Protein AF-R5TKH7-F1 (afdb_monomer_lite)

Radius of gyration: 14.98 Å; chains: 1; bounding box: 33×26×36 Å

pLDDT: mean 91.22, std 5.06, range [61.0, 97.19]

Secondary structure (DSSP, 8-state):
-HHHHHHHTT--HHHHHHHHTS-HHHHHHHHHHHTTS-HHHHHHHHHHHHHHHHHHHTTSS-HHHHHHHHHHHHT-

Sequence (76 aa):
MQLREMAGGGFDYKSMASKVGVPEFAVRKYTGQARAFDSLRLEEIMRECVQTEENIKTGQMGDQLAVELLIISTMQ

Foldseek 3Di:
DLLCVCVVVVHDLVRVCVVVVHDSVVSVVVNVVCVVDDPVLVVVLVVLVVVLVVCCVVVVDPPVVSVVVSVVVSVD

Structure (mmCIF, N/CA/C/O backbone):
data_AF-R5TKH7-F1
#
_entry.id   AF-R5TKH7-F1
#
loop_
_atom_site.group_PDB
_atom_site.id
_atom_site.type_symbol
_atom_site.label_atom_id
_atom_site.label_alt_id
_atom_site.label_comp_id
_atom_site.label_asym_id
_atom_site.label_entity_id
_atom_site.label_seq_id
_atom_site.pdbx_PDB_ins_code
_atom_site.Cartn_x
_atom_site.Cartn_y
_atom_site.Cartn_z
_atom_site.occupancy
_atom_site.B_iso_or_equiv
_atom_site.auth_seq_id
_atom_site.auth_comp_id
_atom_site.auth_asym_id
_atom_site.auth_atom_id
_atom_site.pdbx_PDB_model_num
ATOM 1 N N . MET A 1 1 ? 2.713 -0.547 -2.031 1.00 82.38 1 MET A N 1
ATOM 2 C CA . MET A 1 1 ? 4.144 -0.850 -1.786 1.00 82.38 1 MET A CA 1
ATOM 3 C C . MET A 1 1 ? 4.805 -1.646 -2.909 1.00 82.38 1 MET A C 1
ATOM 5 O O . MET A 1 1 ? 5.682 -1.088 -3.551 1.00 82.38 1 MET A O 1
ATOM 9 N N . GLN A 1 2 ? 4.367 -2.873 -3.224 1.00 89.31 2 GLN A N 1
ATOM 10 C CA . GLN A 1 2 ? 5.058 -3.767 -4.181 1.00 89.31 2 GLN A CA 1
ATOM 11 C C . GLN A 1 2 ? 5.456 -3.125 -5.523 1.00 89.31 2 GLN A C 1
ATOM 13 O O . GLN A 1 2 ? 6.608 -3.208 -5.933 1.00 89.31 2 GLN A O 1
ATOM 18 N N . LEU A 1 3 ? 4.533 -2.439 -6.205 1.00 90.75 3 LEU A N 1
ATOM 19 C CA . LEU A 1 3 ? 4.833 -1.822 -7.505 1.00 90.75 3 LEU A CA 1
ATOM 20 C C . LEU A 1 3 ? 5.856 -0.678 -7.423 1.00 90.75 3 LEU A C 1
ATOM 22 O O . LEU A 1 3 ? 6.570 -0.442 -8.394 1.00 90.75 3 LEU A O 1
ATOM 26 N N . ARG A 1 4 ? 5.948 0.013 -6.278 1.00 89.00 4 ARG A N 1
ATOM 27 C CA . ARG A 1 4 ? 6.949 1.062 -6.029 1.00 89.00 4 ARG A CA 1
ATOM 28 C C . ARG A 1 4 ? 8.338 0.451 -5.874 1.00 89.00 4 ARG A C 1
ATOM 30 O O . ARG A 1 4 ? 9.277 0.912 -6.510 1.00 89.00 4 ARG A O 1
ATOM 37 N N . GLU A 1 5 ? 8.448 -0.601 -5.069 1.00 89.88 5 GLU A N 1
ATOM 38 C CA . GLU A 1 5 ? 9.707 -1.313 -4.827 1.00 89.88 5 GLU A CA 1
ATOM 39 C C . GLU A 1 5 ? 10.233 -1.971 -6.101 1.00 89.88 5 GLU A C 1
ATOM 41 O O . GLU A 1 5 ? 11.399 -1.809 -6.443 1.00 89.88 5 GLU A O 1
ATOM 46 N N . MET A 1 6 ? 9.361 -2.647 -6.854 1.00 90.25 6 MET A N 1
ATOM 47 C CA . MET A 1 6 ? 9.738 -3.263 -8.126 1.00 90.25 6 MET A CA 1
ATOM 48 C C . MET A 1 6 ? 10.170 -2.223 -9.165 1.00 90.25 6 MET A C 1
ATOM 50 O O . MET A 1 6 ? 11.162 -2.434 -9.858 1.00 90.25 6 MET A O 1
ATOM 54 N N . ALA A 1 7 ? 9.475 -1.084 -9.248 1.00 87.25 7 ALA A N 1
ATOM 55 C CA . ALA A 1 7 ? 9.891 0.006 -10.128 1.00 87.25 7 ALA A CA 1
ATOM 56 C C . ALA A 1 7 ? 11.246 0.600 -9.701 1.00 87.25 7 ALA A C 1
ATOM 58 O O . ALA A 1 7 ? 12.094 0.853 -10.553 1.00 87.25 7 ALA A O 1
ATOM 59 N N . GLY A 1 8 ? 11.477 0.782 -8.394 1.00 86.12 8 GLY A N 1
ATOM 60 C CA . GLY A 1 8 ? 12.765 1.230 -7.851 1.00 86.12 8 GLY A CA 1
ATOM 61 C C . GLY A 1 8 ? 13.901 0.224 -8.071 1.00 86.12 8 GLY A C 1
ATOM 62 O O . GLY A 1 8 ? 15.044 0.622 -8.264 1.00 86.12 8 GLY A O 1
ATOM 63 N N . GLY A 1 9 ? 13.579 -1.071 -8.107 1.00 88.31 9 GLY A N 1
ATOM 64 C CA . GLY A 1 9 ? 14.502 -2.162 -8.424 1.00 88.31 9 GLY A CA 1
ATOM 65 C C . GLY A 1 9 ? 14.745 -2.393 -9.921 1.00 88.31 9 GLY A C 1
ATOM 66 O O . GLY A 1 9 ? 15.420 -3.357 -10.268 1.00 88.31 9 GLY A O 1
ATOM 67 N N . GLY A 1 10 ? 14.192 -1.556 -10.808 1.00 88.69 10 GLY A N 1
ATOM 68 C CA . GLY A 1 10 ? 14.450 -1.614 -12.252 1.00 88.69 10 GLY A CA 1
ATOM 69 C C . GLY A 1 10 ? 13.680 -2.693 -13.022 1.00 88.69 10 GLY A C 1
ATOM 70 O O . GLY A 1 10 ? 14.066 -3.030 -14.140 1.00 88.69 10 GLY A O 1
ATOM 71 N N . PHE A 1 11 ? 12.602 -3.245 -12.459 1.00 91.06 11 PHE A N 1
ATOM 72 C CA . PHE A 1 11 ? 11.764 -4.219 -13.163 1.00 91.06 11 PHE A CA 1
ATOM 73 C C . PHE A 1 11 ? 10.987 -3.549 -14.306 1.00 91.06 11 PHE A C 1
ATOM 75 O O . PHE A 1 11 ? 10.473 -2.440 -14.157 1.00 91.06 11 PHE A O 1
ATOM 82 N N . ASP A 1 12 ? 10.842 -4.249 -15.433 1.00 93.19 12 ASP A N 1
ATOM 83 C CA . ASP A 1 12 ? 9.951 -3.813 -16.509 1.00 93.19 12 ASP A CA 1
ATOM 84 C C . ASP A 1 12 ? 8.469 -4.103 -16.192 1.00 93.19 12 ASP A C 1
ATOM 86 O O . ASP A 1 12 ? 8.123 -4.949 -15.358 1.00 93.19 12 ASP A O 1
ATOM 90 N N . TYR A 1 13 ? 7.560 -3.403 -16.881 1.00 91.31 13 TYR A N 1
ATOM 91 C CA . TYR A 1 13 ? 6.119 -3.521 -16.632 1.00 91.31 13 TYR A CA 1
ATOM 92 C C . TYR A 1 13 ? 5.560 -4.924 -16.898 1.00 91.31 13 TYR A C 1
ATOM 94 O O . TYR A 1 13 ? 4.610 -5.335 -16.231 1.00 91.31 13 TYR A O 1
ATOM 102 N N . LYS A 1 14 ? 6.151 -5.677 -17.831 1.00 92.50 14 LYS A N 1
ATOM 103 C CA . LYS A 1 14 ? 5.713 -7.035 -18.180 1.00 92.50 14 LYS A CA 1
ATOM 104 C C . LYS A 1 14 ? 6.030 -8.021 -17.053 1.00 92.50 14 LYS A C 1
ATOM 106 O O . LYS A 1 14 ? 5.184 -8.826 -16.662 1.00 92.50 14 LYS A O 1
ATOM 111 N N . SER A 1 15 ? 7.228 -7.918 -16.493 1.00 92.50 15 SER A N 1
ATOM 112 C CA . SER A 1 15 ? 7.698 -8.703 -15.354 1.00 92.50 15 SER A CA 1
ATOM 113 C C . SER A 1 15 ? 6.916 -8.351 -14.089 1.00 92.50 15 SER A C 1
ATOM 115 O O . SER A 1 15 ? 6.531 -9.239 -13.328 1.00 92.50 15 SER A O 1
ATOM 117 N N . MET A 1 16 ? 6.609 -7.064 -13.892 1.00 93.69 16 MET A N 1
ATOM 118 C CA . MET A 1 16 ? 5.743 -6.594 -12.805 1.00 93.69 16 MET A CA 1
ATOM 119 C C . MET A 1 16 ? 4.317 -7.149 -12.913 1.00 93.69 16 MET A C 1
ATOM 121 O O . MET A 1 16 ? 3.793 -7.653 -11.923 1.00 93.69 16 MET A O 1
ATOM 125 N N . ALA A 1 17 ? 3.711 -7.119 -14.104 1.00 93.81 17 ALA A N 1
ATOM 126 C CA . ALA A 1 17 ? 2.364 -7.646 -14.343 1.00 93.81 17 ALA A CA 1
ATOM 127 C C . ALA A 1 17 ? 2.259 -9.138 -14.010 1.00 93.81 17 ALA A C 1
ATOM 129 O O . ALA A 1 17 ? 1.348 -9.551 -13.294 1.00 93.81 17 ALA A O 1
ATOM 130 N N . SER A 1 18 ? 3.239 -9.928 -14.459 1.00 93.00 18 SER A N 1
ATOM 131 C CA . SER A 1 18 ? 3.322 -11.360 -14.154 1.00 93.00 18 SER A CA 1
ATOM 132 C C . SER A 1 18 ? 3.421 -11.628 -12.647 1.00 93.00 18 SER A C 1
ATOM 134 O O . SER A 1 18 ? 2.756 -12.517 -12.124 1.00 93.00 18 SER A O 1
ATOM 136 N N . LYS A 1 19 ? 4.213 -10.824 -11.924 1.00 92.19 19 LYS A N 1
ATOM 137 C CA . LYS A 1 19 ? 4.473 -11.039 -10.495 1.00 92.19 19 LYS A CA 1
ATOM 138 C C . LYS A 1 19 ? 3.335 -10.583 -9.580 1.00 92.19 19 LYS A C 1
ATOM 140 O O . LYS A 1 19 ? 3.112 -11.205 -8.549 1.00 92.19 19 LYS A O 1
ATOM 145 N N . VAL A 1 20 ? 2.639 -9.504 -9.941 1.00 91.00 20 VAL A N 1
ATOM 146 C CA . VAL A 1 20 ? 1.537 -8.929 -9.143 1.00 91.00 20 VAL A CA 1
ATOM 147 C C . VAL A 1 20 ? 0.173 -9.502 -9.555 1.00 91.00 20 VAL A C 1
ATOM 149 O O . VAL A 1 20 ? -0.805 -9.344 -8.832 1.00 91.00 20 VAL A O 1
ATOM 152 N N . GLY A 1 21 ? 0.092 -10.199 -10.692 1.00 91.94 21 GLY A N 1
ATOM 153 C CA . GLY A 1 21 ? -1.138 -10.855 -11.143 1.00 91.94 21 GLY A CA 1
ATOM 154 C C . GLY A 1 21 ? -2.199 -9.886 -11.670 1.00 91.94 21 GLY A C 1
ATOM 155 O O . GLY A 1 21 ? -3.381 -10.216 -11.679 1.00 91.94 21 GLY A O 1
ATOM 156 N N . VAL A 1 22 ? -1.793 -8.691 -12.111 1.00 91.94 22 VAL A N 1
ATOM 157 C CA . VAL A 1 22 ? -2.692 -7.678 -12.688 1.00 91.94 22 VAL A CA 1
ATOM 158 C C . VAL A 1 22 ? -2.272 -7.321 -14.117 1.00 91.94 22 VAL A C 1
ATOM 160 O O . VAL A 1 22 ? -1.083 -7.389 -14.438 1.00 91.94 22 VAL A O 1
ATOM 163 N N . PRO A 1 23 ? -3.211 -6.913 -14.992 1.00 93.25 23 PRO A N 1
ATOM 164 C CA . PRO A 1 23 ? -2.888 -6.529 -16.363 1.00 93.25 23 PRO A CA 1
ATOM 165 C C . PRO A 1 23 ? -1.862 -5.391 -16.447 1.00 93.25 23 PRO A C 1
ATOM 167 O O . PRO A 1 23 ? -1.855 -4.480 -15.619 1.00 93.25 23 PRO A O 1
ATOM 170 N N . GLU A 1 24 ? -1.048 -5.377 -17.506 1.00 92.12 24 GLU A N 1
ATOM 171 C CA . GLU A 1 24 ? 0.040 -4.399 -17.664 1.00 92.12 24 GLU A CA 1
ATOM 172 C C . GLU A 1 24 ? -0.449 -2.938 -17.652 1.00 92.12 24 GLU A C 1
ATOM 174 O O . GLU A 1 24 ? 0.207 -2.062 -17.088 1.00 92.12 24 GLU A O 1
ATOM 179 N N . PHE A 1 25 ? -1.630 -2.651 -18.211 1.00 93.75 25 PHE A N 1
ATOM 180 C CA . PHE A 1 25 ? -2.188 -1.294 -18.169 1.00 93.75 25 PHE A CA 1
ATOM 181 C C . PHE A 1 25 ? -2.479 -0.832 -16.728 1.00 93.75 25 PHE A C 1
ATOM 183 O O . PHE A 1 25 ? -2.288 0.342 -16.405 1.00 93.75 25 PHE A O 1
ATOM 190 N N . ALA A 1 26 ? -2.903 -1.753 -15.855 1.00 94.38 26 ALA A N 1
ATOM 191 C CA . ALA A 1 26 ? -3.160 -1.480 -14.448 1.00 94.38 26 ALA A CA 1
ATOM 192 C C . ALA A 1 26 ? -1.839 -1.259 -13.702 1.00 94.38 26 ALA A C 1
ATOM 194 O O . ALA A 1 26 ? -1.717 -0.275 -12.978 1.00 94.38 26 ALA A O 1
ATOM 195 N N . VAL A 1 27 ? -0.818 -2.084 -13.977 1.00 94.56 27 VAL A N 1
ATOM 196 C CA . VAL A 1 27 ? 0.552 -1.881 -13.471 1.00 94.56 27 VAL A CA 1
ATOM 197 C C . VAL A 1 27 ? 1.039 -0.471 -13.783 1.00 94.56 27 VAL A C 1
ATOM 199 O O . VAL A 1 27 ? 1.432 0.248 -12.872 1.00 94.56 27 VAL A O 1
ATOM 202 N N . ARG A 1 28 ? 0.960 -0.033 -15.045 1.00 93.19 28 ARG A N 1
ATOM 203 C CA . ARG A 1 28 ? 1.404 1.312 -15.449 1.00 93.19 28 ARG A CA 1
ATOM 204 C C . ARG A 1 28 ? 0.678 2.412 -14.672 1.00 93.19 28 ARG A C 1
ATOM 206 O O . ARG A 1 28 ? 1.322 3.340 -14.181 1.00 93.19 28 ARG A O 1
ATOM 213 N N . LYS A 1 29 ? -0.646 2.294 -14.524 1.00 93.38 29 LYS A N 1
ATOM 214 C CA . LYS A 1 29 ? -1.466 3.251 -13.766 1.00 93.38 29 LYS A CA 1
ATOM 215 C C . LYS A 1 29 ? -1.066 3.292 -12.290 1.00 93.38 29 LYS A C 1
ATOM 217 O O . LYS A 1 29 ? -0.801 4.368 -11.759 1.00 93.38 29 LYS A O 1
ATOM 222 N N . TYR A 1 30 ? -0.992 2.136 -11.640 1.00 92.19 30 TYR A N 1
ATOM 223 C CA . TYR A 1 30 ? -0.683 2.030 -10.216 1.00 92.19 30 TYR A CA 1
ATOM 224 C C . TYR A 1 30 ? 0.761 2.423 -9.907 1.00 92.19 30 TYR A C 1
ATOM 226 O O . TYR A 1 30 ? 1.004 3.077 -8.901 1.00 92.19 30 TYR A O 1
ATOM 234 N N . THR A 1 31 ? 1.721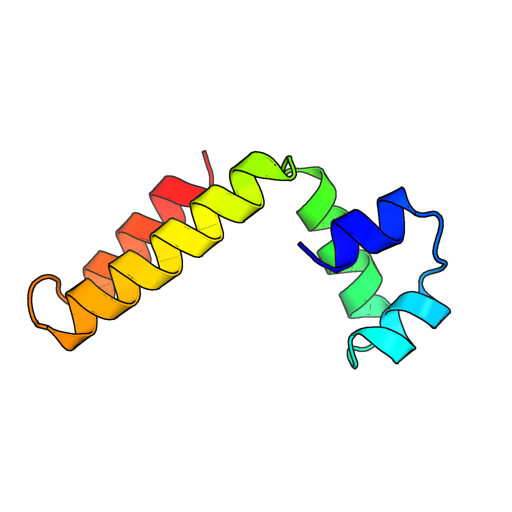 2.109 -10.781 1.00 90.38 31 THR A N 1
ATOM 235 C CA . THR A 1 31 ? 3.100 2.599 -10.659 1.00 90.38 31 THR A CA 1
ATOM 236 C C . THR A 1 31 ? 3.155 4.121 -10.787 1.00 90.38 31 THR A C 1
ATOM 238 O O . THR A 1 31 ? 3.888 4.757 -10.036 1.00 90.38 31 THR A O 1
ATOM 241 N N . GLY A 1 32 ? 2.363 4.720 -11.684 1.00 90.56 32 GLY A N 1
ATOM 242 C CA . GLY A 1 32 ? 2.224 6.175 -11.777 1.00 90.56 32 GLY A CA 1
ATOM 243 C C . GLY A 1 32 ? 1.693 6.800 -10.485 1.00 90.56 32 GLY A C 1
ATOM 244 O O . GLY A 1 32 ? 2.281 7.752 -9.984 1.00 90.56 32 GLY A O 1
ATOM 245 N N . GLN A 1 33 ? 0.639 6.222 -9.905 1.00 88.06 33 GLN A N 1
ATOM 246 C CA . GLN A 1 33 ? 0.077 6.664 -8.623 1.00 88.06 33 GLN A CA 1
ATOM 247 C C . GLN A 1 33 ? 1.064 6.476 -7.464 1.00 88.06 33 GLN A C 1
ATOM 249 O O . GLN A 1 33 ? 1.243 7.373 -6.648 1.00 88.06 33 GLN A O 1
ATOM 254 N N . ALA A 1 34 ? 1.766 5.344 -7.423 1.00 87.38 34 ALA A N 1
ATOM 255 C CA . ALA A 1 34 ? 2.713 5.016 -6.364 1.00 87.38 34 ALA A CA 1
ATOM 256 C C . ALA A 1 34 ? 3.932 5.954 -6.312 1.00 87.38 34 ALA A C 1
ATOM 258 O O . ALA A 1 34 ? 4.607 5.994 -5.289 1.00 87.38 34 ALA A O 1
ATOM 259 N N . ARG A 1 35 ? 4.219 6.710 -7.384 1.00 83.75 35 ARG A N 1
ATOM 260 C CA . ARG A 1 35 ? 5.279 7.735 -7.392 1.00 83.75 35 ARG A CA 1
ATOM 261 C C . ARG A 1 35 ? 4.943 8.962 -6.550 1.00 83.75 35 ARG A C 1
ATOM 263 O O . ARG A 1 35 ? 5.867 9.646 -6.132 1.00 83.75 35 ARG A O 1
ATOM 270 N N . ALA A 1 36 ? 3.660 9.239 -6.316 1.00 85.88 36 ALA A N 1
ATOM 271 C CA . ALA A 1 36 ? 3.233 10.355 -5.475 1.00 85.88 36 ALA A CA 1
ATOM 272 C C . ALA A 1 36 ? 3.465 10.095 -3.976 1.00 85.88 36 ALA A C 1
ATOM 274 O O . ALA A 1 36 ? 3.380 11.024 -3.184 1.00 85.88 36 ALA A O 1
ATOM 275 N N . PHE A 1 37 ? 3.780 8.853 -3.596 1.00 84.88 37 PHE A N 1
ATOM 276 C CA . PHE A 1 37 ? 3.969 8.445 -2.210 1.00 84.88 37 PHE A CA 1
ATOM 277 C C . PHE A 1 37 ? 5.403 7.970 -1.974 1.00 84.88 37 PHE A C 1
ATOM 279 O O . PHE A 1 37 ? 5.999 7.261 -2.799 1.00 84.88 37 PHE A O 1
ATOM 286 N N . ASP A 1 38 ? 5.968 8.321 -0.824 1.00 87.25 38 ASP A N 1
ATOM 287 C CA . ASP A 1 38 ? 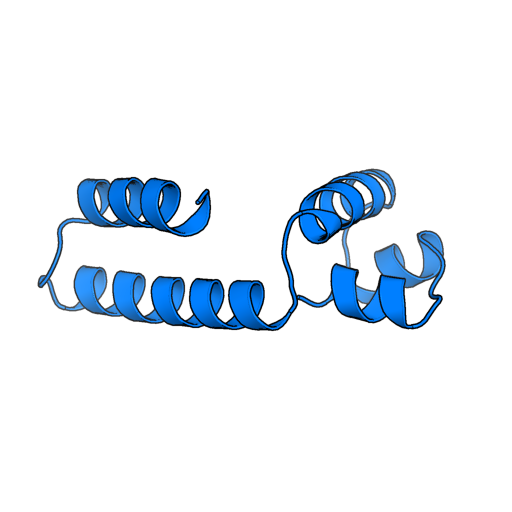7.200 7.700 -0.356 1.00 87.25 38 ASP A CA 1
ATOM 288 C C . ASP A 1 38 ? 6.925 6.310 0.269 1.00 87.25 38 ASP A C 1
ATOM 290 O O . ASP A 1 38 ? 5.779 5.902 0.470 1.00 87.25 38 ASP A O 1
ATOM 294 N N . SER A 1 39 ? 7.975 5.508 0.487 1.00 86.38 39 SER A N 1
ATOM 295 C CA . SER A 1 39 ? 7.791 4.153 1.038 1.00 86.38 39 SER A CA 1
ATOM 296 C C . SER A 1 39 ? 7.296 4.175 2.480 1.00 86.38 39 SER A C 1
ATOM 298 O O . SER A 1 39 ? 6.521 3.296 2.839 1.00 86.38 39 SER A O 1
ATOM 300 N N . LEU A 1 40 ? 7.739 5.149 3.280 1.00 89.69 40 LEU A N 1
ATOM 301 C CA . LEU A 1 40 ? 7.374 5.256 4.693 1.00 89.69 40 LEU A CA 1
ATOM 302 C C . LEU A 1 40 ? 5.889 5.599 4.828 1.00 89.69 40 LEU A C 1
ATOM 304 O O . LEU A 1 40 ? 5.157 4.908 5.525 1.00 89.69 40 LEU A O 1
ATOM 308 N N . ARG A 1 41 ? 5.410 6.560 4.043 1.00 89.88 41 ARG A N 1
ATOM 309 C CA . ARG A 1 41 ? 4.011 6.959 3.960 1.00 89.88 41 ARG A CA 1
ATOM 310 C C . ARG A 1 41 ? 3.121 5.812 3.518 1.00 89.88 41 ARG A C 1
ATOM 312 O O . ARG A 1 41 ? 2.064 5.605 4.094 1.00 89.88 41 ARG A O 1
ATOM 319 N N . LEU A 1 42 ? 3.538 5.018 2.529 1.00 89.69 42 LEU A N 1
ATOM 320 C CA . LEU A 1 42 ? 2.782 3.817 2.151 1.00 89.69 42 LEU A CA 1
ATOM 321 C C . LEU A 1 42 ? 2.692 2.790 3.292 1.00 89.69 42 LEU A C 1
ATOM 323 O O . LEU A 1 42 ? 1.722 2.034 3.336 1.00 89.69 42 LEU A O 1
ATOM 327 N N . GLU A 1 43 ? 3.685 2.737 4.181 1.00 92.25 43 GLU A N 1
ATOM 328 C CA . GLU A 1 43 ? 3.677 1.860 5.354 1.00 92.25 43 GLU A CA 1
ATOM 329 C C . GLU A 1 43 ? 2.713 2.382 6.417 1.00 92.25 43 GLU A C 1
ATOM 331 O O . GLU A 1 43 ? 1.901 1.626 6.944 1.00 92.25 4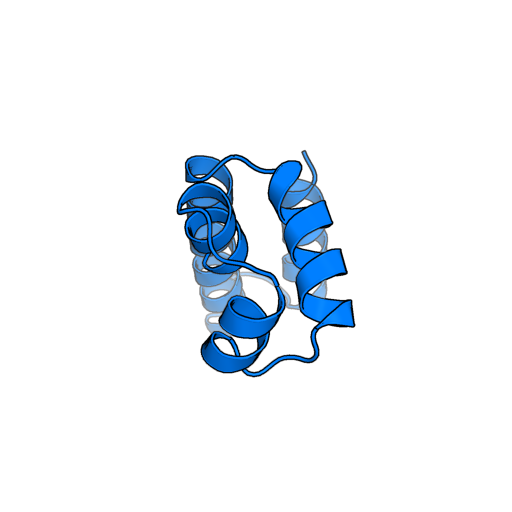3 GLU A O 1
ATOM 336 N N . GLU A 1 44 ? 2.772 3.682 6.694 1.00 92.69 44 GLU A N 1
ATOM 337 C CA . GLU A 1 44 ? 1.866 4.373 7.610 1.00 92.69 44 GLU A CA 1
ATO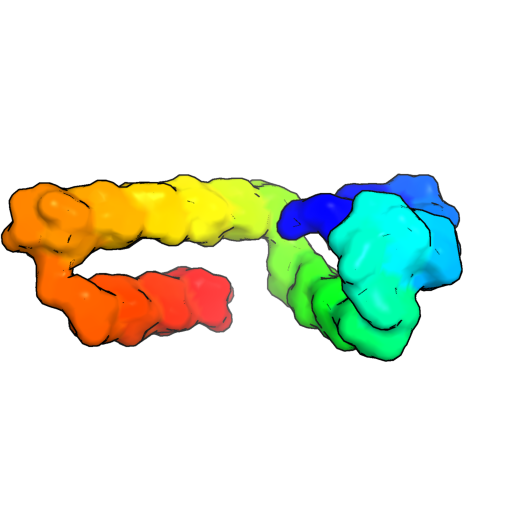M 338 C C . GLU A 1 44 ? 0.414 4.219 7.164 1.00 92.69 44 GLU A C 1
ATOM 340 O O . GLU A 1 44 ? -0.413 3.763 7.946 1.00 92.69 44 GLU A O 1
ATOM 345 N N . ILE A 1 45 ? 0.126 4.464 5.882 1.00 92.69 45 ILE A N 1
ATOM 346 C CA . ILE A 1 45 ? -1.206 4.274 5.296 1.00 92.69 45 ILE A CA 1
ATOM 347 C C . ILE A 1 45 ? -1.685 2.826 5.493 1.00 92.69 45 ILE A C 1
ATOM 349 O O . ILE A 1 45 ? -2.839 2.599 5.844 1.00 92.69 45 ILE A O 1
ATOM 353 N N . MET A 1 46 ? -0.816 1.825 5.312 1.00 93.12 46 MET A N 1
ATOM 354 C CA . MET A 1 46 ? -1.177 0.421 5.564 1.00 93.12 46 MET A CA 1
ATOM 355 C C . MET A 1 46 ? -1.510 0.167 7.039 1.00 93.12 46 MET A C 1
ATOM 357 O O . MET A 1 46 ? -2.458 -0.562 7.331 1.00 93.12 46 MET A O 1
ATOM 361 N N . ARG A 1 47 ? -0.764 0.769 7.971 1.00 94.88 47 ARG A N 1
ATOM 362 C CA . ARG A 1 47 ? -1.036 0.668 9.414 1.00 94.88 47 ARG A CA 1
ATOM 363 C C . ARG A 1 47 ? -2.353 1.350 9.783 1.00 94.88 47 ARG A C 1
ATOM 365 O O . ARG A 1 47 ? -3.137 0.768 10.527 1.00 94.88 47 ARG A O 1
ATOM 372 N N . GLU A 1 48 ? -2.621 2.527 9.220 1.00 94.38 48 GLU A N 1
ATOM 373 C CA . GLU A 1 48 ? -3.894 3.240 9.369 1.00 94.38 48 GLU A CA 1
ATOM 374 C C . GLU A 1 48 ? -5.066 2.390 8.860 1.00 94.38 48 GLU A C 1
ATOM 376 O O . GLU A 1 48 ? -6.058 2.244 9.568 1.00 94.38 48 GLU A O 1
ATOM 381 N N . CYS A 1 49 ? -4.940 1.749 7.691 1.00 95.12 49 CYS A N 1
ATOM 382 C CA . CYS A 1 49 ? -5.968 0.846 7.166 1.00 95.12 49 CYS A CA 1
ATOM 383 C C . CYS A 1 49 ? -6.302 -0.290 8.145 1.00 95.12 49 CYS A C 1
ATOM 385 O O . CYS A 1 49 ? -7.478 -0.552 8.393 1.00 95.12 49 CYS A O 1
ATOM 387 N N . VAL A 1 50 ? -5.281 -0.947 8.710 1.00 96.25 50 VAL A N 1
ATOM 388 C CA . VAL A 1 50 ? -5.471 -2.051 9.667 1.00 96.25 50 VAL A CA 1
ATOM 389 C C . VAL A 1 50 ? -6.161 -1.558 10.938 1.00 96.25 50 VAL A C 1
ATOM 391 O O . VAL A 1 50 ? -7.112 -2.188 11.399 1.00 96.25 50 VAL A O 1
ATOM 394 N N . GLN A 1 51 ? -5.733 -0.415 11.479 1.00 95.56 51 GLN A N 1
ATOM 395 C CA . GLN A 1 51 ? -6.350 0.149 12.679 1.00 95.56 51 GLN A CA 1
ATOM 396 C C . GLN A 1 51 ? -7.805 0.560 12.431 1.00 95.56 51 GLN A C 1
ATOM 398 O O . GLN A 1 51 ? -8.677 0.302 13.260 1.00 95.56 51 GLN A O 1
ATOM 403 N N . THR A 1 52 ? -8.086 1.181 11.285 1.00 96.25 52 THR A N 1
ATOM 404 C CA . THR A 1 52 ? -9.445 1.565 10.894 1.00 96.25 52 THR A CA 1
ATOM 405 C C . THR A 1 52 ? -10.340 0.335 10.748 1.00 96.25 52 THR A C 1
ATOM 407 O O . THR A 1 52 ? -11.461 0.337 11.254 1.00 96.25 52 THR A O 1
ATOM 410 N N . GLU A 1 53 ? -9.849 -0.744 10.133 1.00 96.12 53 GLU A N 1
ATOM 411 C CA . GLU A 1 53 ? -10.583 -2.011 10.030 1.00 96.12 53 GLU A CA 1
ATOM 412 C C . GLU A 1 53 ? -10.898 -2.616 11.411 1.00 96.12 53 GLU A C 1
ATOM 414 O O . GLU A 1 53 ? -12.019 -3.073 11.649 1.00 96.12 53 GLU A O 1
ATOM 419 N N . GLU A 1 54 ? -9.937 -2.601 12.338 1.00 97.19 54 GLU A N 1
ATOM 420 C CA . GLU A 1 54 ? -10.141 -3.072 13.711 1.00 97.19 54 GLU A CA 1
ATOM 421 C C . GLU A 1 54 ? -11.183 -2.224 14.453 1.00 97.19 54 GLU A C 1
ATOM 423 O O . GLU A 1 54 ? -12.088 -2.765 15.099 1.00 97.19 54 GLU A O 1
ATOM 428 N N . ASN A 1 55 ? -11.110 -0.899 14.321 1.00 95.94 55 ASN A N 1
ATOM 429 C CA . ASN A 1 55 ? -12.054 0.025 14.947 1.00 95.94 55 ASN A CA 1
ATOM 430 C C . ASN A 1 55 ? -13.484 -0.192 14.436 1.00 95.94 55 ASN A C 1
ATOM 432 O O . ASN A 1 55 ? -14.428 -0.138 15.224 1.00 95.94 55 ASN A O 1
ATOM 436 N N . ILE A 1 56 ? -13.641 -0.493 13.143 1.00 96.50 56 ILE A N 1
ATOM 437 C CA . ILE A 1 56 ? -14.929 -0.873 12.552 1.00 96.50 56 ILE A CA 1
ATOM 438 C C . ILE A 1 56 ? -15.429 -2.186 13.168 1.00 96.50 56 ILE A C 1
ATOM 440 O O . ILE A 1 56 ? -16.517 -2.242 13.741 1.00 96.50 56 ILE A O 1
ATOM 444 N N . LYS A 1 57 ? -14.615 -3.248 13.119 1.00 95.69 57 LYS A N 1
ATOM 445 C CA . LYS A 1 57 ? -15.012 -4.591 13.580 1.00 95.69 57 LYS A CA 1
ATOM 446 C C . LYS A 1 57 ? -15.310 -4.669 15.078 1.00 95.69 57 LYS A C 1
ATOM 448 O O . LYS A 1 57 ? -16.092 -5.519 15.497 1.00 95.69 57 LYS A O 1
ATOM 453 N N . THR A 1 58 ? -14.691 -3.805 15.879 1.00 96.94 58 THR A N 1
ATOM 454 C CA . THR A 1 58 ? -14.907 -3.724 17.334 1.00 96.94 58 THR A CA 1
ATOM 455 C C . THR A 1 58 ? -16.005 -2.732 17.729 1.00 96.94 58 THR A C 1
ATOM 457 O O . THR A 1 58 ? -16.302 -2.598 18.915 1.00 96.94 58 THR A O 1
ATOM 460 N N . GLY A 1 59 ? -16.633 -2.054 16.760 1.00 93.56 59 GLY A N 1
ATOM 461 C CA . GLY A 1 59 ? -17.705 -1.086 17.003 1.00 93.56 59 GLY A CA 1
ATOM 462 C C . GLY A 1 59 ? -17.234 0.250 17.587 1.00 93.56 59 GLY A C 1
ATOM 463 O O . GLY A 1 59 ? -18.053 1.020 18.082 1.00 93.56 59 GLY A O 1
ATOM 464 N N . GLN A 1 60 ? -15.931 0.537 17.539 1.00 93.12 60 GLN A N 1
ATOM 465 C CA . GLN A 1 60 ? -15.351 1.811 17.977 1.00 93.12 60 GLN A CA 1
ATOM 466 C C . GLN A 1 60 ? -15.565 2.935 16.953 1.00 93.12 60 GLN A C 1
ATOM 468 O O . GLN A 1 60 ? -15.498 4.112 17.304 1.00 93.12 60 GLN A O 1
ATOM 473 N N . MET A 1 61 ? -15.821 2.591 15.687 1.00 92.88 61 MET A N 1
ATOM 474 C CA . MET A 1 61 ? -16.082 3.548 14.614 1.00 92.88 61 MET A CA 1
ATOM 475 C C . MET A 1 61 ? -17.093 2.980 13.615 1.00 92.88 61 MET A C 1
ATOM 477 O O . MET A 1 61 ? -17.068 1.791 13.320 1.00 92.88 61 MET A O 1
ATOM 481 N N . GLY A 1 62 ? -17.983 3.825 13.089 1.00 94.50 62 GLY A N 1
ATOM 482 C CA . GLY A 1 62 ? -18.935 3.418 12.053 1.00 94.50 62 GLY A CA 1
ATOM 483 C C . GLY A 1 62 ? -18.284 3.329 10.671 1.00 94.50 62 GLY A C 1
ATOM 484 O O . GLY A 1 62 ? -17.534 4.227 10.291 1.00 94.50 62 GLY A O 1
ATOM 485 N N . ASP A 1 63 ? -18.622 2.288 9.912 1.00 92.94 63 ASP A N 1
ATOM 486 C CA . ASP A 1 63 ? -17.995 1.889 8.643 1.00 92.94 63 ASP A CA 1
ATOM 487 C C . ASP A 1 63 ? -17.832 3.040 7.643 1.00 92.94 63 ASP A C 1
ATOM 489 O O . ASP A 1 63 ? -16.748 3.261 7.107 1.00 92.94 63 ASP A O 1
ATOM 493 N N . GLN A 1 64 ? -18.902 3.802 7.399 1.00 95.25 64 GLN A N 1
ATOM 494 C CA . GLN A 1 64 ? -18.882 4.874 6.405 1.00 95.25 64 GLN A CA 1
ATOM 495 C C . GLN A 1 64 ? -17.951 6.020 6.822 1.00 95.25 64 GLN A C 1
ATOM 497 O O . GLN A 1 64 ? -17.079 6.418 6.052 1.00 95.25 64 GLN A O 1
ATOM 502 N N . LEU A 1 65 ? -18.096 6.509 8.058 1.00 93.81 65 LEU A N 1
ATOM 503 C CA . LEU A 1 65 ? -17.268 7.594 8.587 1.00 93.81 65 LEU A CA 1
ATOM 504 C C . LEU A 1 65 ? -15.791 7.183 8.653 1.00 93.81 65 LEU A C 1
ATOM 506 O O . LEU A 1 65 ? -14.909 7.978 8.343 1.00 93.81 65 LEU A O 1
ATOM 510 N N . ALA A 1 66 ? -15.528 5.931 9.027 1.00 94.38 66 ALA A N 1
ATOM 511 C CA . ALA A 1 66 ? -14.190 5.367 9.102 1.00 94.38 66 ALA A CA 1
ATOM 512 C C . ALA A 1 66 ? -13.464 5.410 7.751 1.00 94.38 66 ALA A C 1
ATOM 514 O O . ALA A 1 66 ? -12.317 5.853 7.669 1.00 94.38 66 ALA A O 1
ATOM 515 N N . VAL A 1 67 ? -14.148 5.005 6.678 1.00 94.19 67 VAL A N 1
ATOM 516 C CA . VAL A 1 67 ? -13.595 5.038 5.318 1.00 94.19 67 VAL A CA 1
ATOM 517 C C . VAL A 1 67 ? -13.425 6.473 4.818 1.00 94.19 67 VAL A C 1
ATOM 519 O O . VAL A 1 67 ? -12.394 6.790 4.228 1.00 94.19 67 VAL A O 1
ATOM 522 N N . GLU A 1 68 ? -14.397 7.353 5.066 1.00 94.44 68 GLU A N 1
ATOM 523 C CA . GLU A 1 68 ? -14.316 8.764 4.665 1.00 94.44 68 GLU A CA 1
ATOM 524 C C . GLU A 1 68 ? -13.108 9.466 5.307 1.00 94.44 68 GLU A C 1
ATOM 526 O O . GLU A 1 68 ? -12.337 10.131 4.609 1.00 94.44 68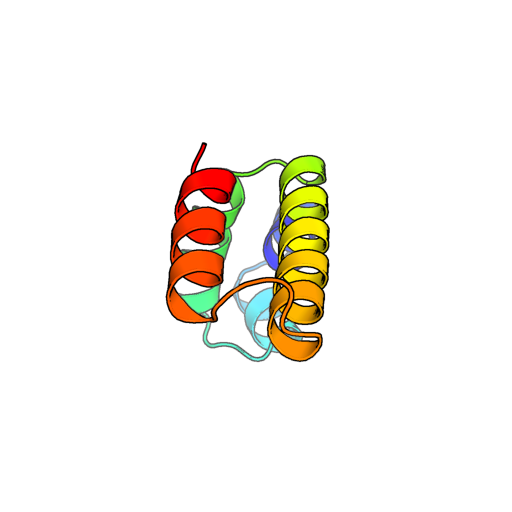 GLU A O 1
ATOM 531 N N . LEU A 1 69 ? -12.889 9.262 6.611 1.00 93.31 69 LEU A N 1
ATOM 532 C CA . LEU A 1 69 ? -11.737 9.812 7.328 1.00 93.31 69 LEU A CA 1
ATOM 533 C C . LEU A 1 69 ? -10.409 9.241 6.819 1.00 93.31 69 LEU A C 1
ATOM 535 O O . LEU A 1 69 ? -9.469 10.009 6.622 1.00 93.31 69 LEU A O 1
ATOM 539 N N . LEU A 1 70 ? -10.343 7.932 6.555 1.00 93.56 70 LEU A N 1
ATOM 540 C CA . LEU A 1 70 ? -9.148 7.277 6.015 1.00 93.56 70 LEU A CA 1
ATOM 541 C C . LEU A 1 70 ? -8.775 7.822 4.626 1.00 93.56 70 LEU A C 1
ATOM 543 O O . LEU A 1 70 ? -7.607 8.054 4.331 1.00 93.56 70 LEU A O 1
ATOM 547 N N . ILE A 1 71 ? -9.749 8.071 3.749 1.00 92.25 71 ILE A N 1
ATOM 548 C CA . ILE A 1 71 ? -9.464 8.656 2.429 1.00 92.25 71 ILE A CA 1
ATOM 549 C C . ILE A 1 71 ? -8.895 10.072 2.585 1.00 92.25 71 ILE A C 1
ATOM 551 O O . ILE A 1 71 ? -7.912 10.416 1.933 1.00 92.25 71 ILE A O 1
ATOM 555 N N . ILE A 1 72 ? -9.472 10.888 3.471 1.00 91.75 72 ILE A N 1
ATOM 556 C CA . ILE A 1 72 ? -9.000 12.259 3.704 1.00 91.75 72 ILE A CA 1
ATOM 557 C C . ILE A 1 72 ? -7.597 12.266 4.327 1.00 91.75 72 ILE A C 1
ATOM 559 O O . ILE A 1 72 ? -6.758 13.058 3.898 1.00 91.75 72 ILE A O 1
ATOM 563 N N . SER A 1 73 ? -7.321 11.393 5.305 1.00 88.50 73 SER A N 1
ATOM 564 C CA . SER A 1 73 ? -6.025 11.351 5.998 1.00 88.50 73 SER A CA 1
ATOM 565 C C . SER A 1 73 ? -4.887 10.895 5.092 1.00 88.50 73 SER A C 1
ATOM 567 O O . SER A 1 73 ? -3.766 11.368 5.249 1.00 88.50 73 SER A O 1
ATOM 569 N N . THR A 1 74 ? -5.162 9.997 4.143 1.00 84.12 74 THR A N 1
ATOM 570 C CA . THR A 1 74 ? -4.144 9.347 3.300 1.00 84.12 74 THR A CA 1
ATOM 5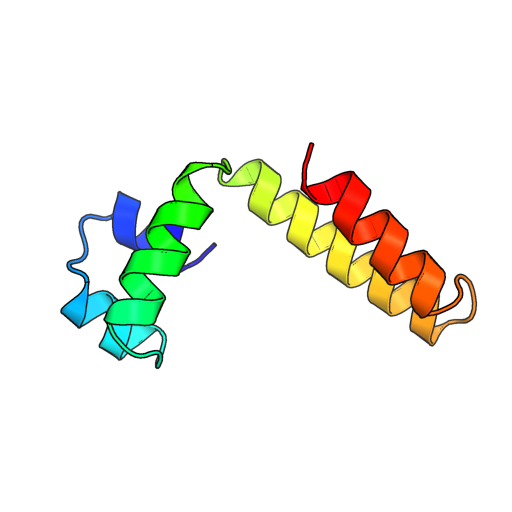71 C C . THR A 1 74 ? -3.831 10.108 2.005 1.00 84.12 74 THR A C 1
ATOM 573 O O . THR A 1 74 ? -2.836 9.803 1.350 1.00 84.12 74 THR A O 1
ATOM 576 N N . MET A 1 75 ? -4.645 11.106 1.632 1.00 77.25 75 MET A N 1
ATOM 577 C CA . MET A 1 75 ? -4.447 11.948 0.438 1.00 77.25 75 MET A CA 1
ATOM 578 C C . MET A 1 75 ? -3.675 13.256 0.699 1.00 77.25 75 MET A C 1
ATOM 580 O O . MET A 1 75 ? -3.436 14.007 -0.249 1.00 77.25 75 MET A O 1
ATOM 584 N N . GLN A 1 76 ? -3.306 13.526 1.954 1.00 61.00 76 GLN A N 1
ATOM 585 C CA . GLN A 1 76 ? -2.408 14.615 2.364 1.00 61.00 76 GLN A CA 1
ATOM 586 C C . GLN A 1 76 ? -0.954 14.141 2.385 1.00 61.00 76 GLN A C 1
ATOM 588 O O . GLN A 1 76 ? -0.102 14.936 1.933 1.00 61.00 76 GLN A O 1
#